Protein AF-A0A426UMK9-F1 (afdb_monomer_lite)

Sequence (142 aa):
GWAASRHRAAGGARVVGAVLARGAVEVRAFLVTGAEPGTPVRVTGWAPRDGVHSELLPAVGLDDDLTGVTGEANTLFVALSRLTADTDTVPLRDTVTVRPTGTGELTVTWNGGPETRVRLESTGVDVTTGDGRVARSPAAGP

Radius of gyration: 15.06 Å; chains: 1; bounding box: 27×36×42 Å

Foldseek 3Di:
DKDWDWDADPQRKIWIWMWDDDPQKIKIKIWIPNHDWFAKDADDWDDADPLKDKDKQWAAQADRRRMHTHHPGTGMTIMMMGIGSDPPDDDSCQQWHWDAPDRQWIWIDGVVAWIWIWHDDSQWIWIATNVRDIDTDTNPDD

pLDDT: mean 92.37, std 8.72, range [45.31, 98.62]

Structure (mmCIF, N/CA/C/O backbone):
data_AF-A0A426UMK9-F1
#
_entry.id   AF-A0A426UMK9-F1
#
loop_
_atom_site.group_PDB
_atom_site.id
_atom_site.type_symbol
_atom_site.label_atom_id
_atom_site.label_alt_id
_atom_site.label_comp_id
_atom_site.label_asym_id
_atom_site.label_entity_id
_atom_site.label_seq_id
_atom_site.pdbx_PDB_ins_code
_atom_site.Cartn_x
_atom_site.Cartn_y
_atom_site.Cartn_z
_atom_site.occupancy
_atom_site.B_iso_or_equiv
_atom_site.auth_seq_id
_atom_site.auth_comp_id
_atom_site.auth_asym_id
_atom_site.auth_atom_id
_atom_site.pdbx_PDB_model_num
ATOM 1 N N . GLY A 1 1 ? 14.621 -7.119 -2.953 1.00 90.50 1 GLY A N 1
ATOM 2 C CA . GLY A 1 1 ? 15.009 -7.044 -1.528 1.00 90.50 1 GLY A CA 1
ATOM 3 C C . GLY A 1 1 ? 13.850 -6.506 -0.720 1.00 90.50 1 GLY A C 1
ATOM 4 O O . GLY A 1 1 ? 12.813 -6.220 -1.309 1.00 90.50 1 GLY A O 1
ATOM 5 N N . TRP A 1 2 ? 13.999 -6.369 0.595 1.00 95.50 2 TRP A N 1
ATOM 6 C CA . TRP A 1 2 ? 12.974 -5.737 1.423 1.00 95.50 2 TRP A CA 1
ATOM 7 C C . TRP A 1 2 ? 13.587 -4.965 2.589 1.00 95.50 2 TRP A C 1
ATOM 9 O O . TRP A 1 2 ? 14.720 -5.237 2.987 1.00 95.50 2 TRP A O 1
ATOM 19 N N . ALA A 1 3 ? 12.830 -4.007 3.113 1.00 95.69 3 ALA A N 1
ATOM 20 C CA . ALA A 1 3 ? 13.162 -3.250 4.310 1.00 95.69 3 ALA A CA 1
ATOM 21 C C . ALA A 1 3 ? 11.909 -3.067 5.168 1.00 95.69 3 ALA A C 1
ATOM 23 O O . ALA A 1 3 ? 10.800 -2.974 4.639 1.00 95.69 3 ALA A O 1
ATOM 24 N N . ALA A 1 4 ? 12.091 -2.989 6.483 1.00 96.00 4 ALA A N 1
ATOM 25 C CA . ALA A 1 4 ? 11.040 -2.614 7.416 1.00 96.00 4 ALA A CA 1
ATOM 26 C C . ALA A 1 4 ? 11.400 -1.323 8.139 1.00 96.00 4 ALA A C 1
ATOM 28 O O . ALA A 1 4 ? 12.568 -1.012 8.374 1.00 96.00 4 ALA A O 1
ATOM 29 N N . SER A 1 5 ? 10.371 -0.574 8.501 1.00 94.19 5 SER A N 1
ATOM 30 C CA . SER A 1 5 ? 10.492 0.647 9.276 1.00 94.19 5 SER A CA 1
ATOM 31 C C . SER A 1 5 ? 9.383 0.714 10.305 1.00 94.19 5 SER A C 1
ATOM 33 O O . SER A 1 5 ? 8.403 -0.032 10.273 1.00 94.19 5 SER A O 1
ATOM 35 N N . ARG A 1 6 ? 9.554 1.618 11.260 1.00 91.62 6 ARG A N 1
ATOM 36 C CA . ARG A 1 6 ? 8.558 1.849 12.291 1.00 91.62 6 ARG A CA 1
ATOM 37 C C . ARG A 1 6 ? 8.781 3.175 12.969 1.00 91.62 6 ARG A C 1
ATOM 39 O O . ARG A 1 6 ? 9.911 3.526 13.296 1.00 91.62 6 ARG A O 1
ATOM 46 N N . HIS A 1 7 ? 7.698 3.886 13.204 1.00 90.38 7 HIS A N 1
ATOM 47 C CA . HIS A 1 7 ? 7.752 5.205 13.808 1.00 90.38 7 HIS A CA 1
ATOM 48 C C . HIS A 1 7 ? 6.412 5.556 14.448 1.00 90.38 7 HIS A C 1
ATOM 50 O O . HIS A 1 7 ? 5.398 4.880 14.251 1.00 90.38 7 HIS A O 1
ATOM 56 N N . ARG A 1 8 ? 6.426 6.617 15.251 1.00 91.50 8 ARG A N 1
ATOM 57 C CA . ARG A 1 8 ? 5.219 7.245 15.781 1.00 91.50 8 ARG A CA 1
ATOM 58 C C . ARG A 1 8 ? 4.903 8.472 14.943 1.00 91.50 8 ARG A C 1
ATOM 60 O O . ARG A 1 8 ? 5.799 9.262 14.658 1.00 91.50 8 ARG A O 1
ATOM 67 N N . ALA A 1 9 ? 3.645 8.610 14.564 1.00 87.25 9 ALA A N 1
ATOM 68 C CA . ALA A 1 9 ? 3.113 9.818 13.964 1.00 87.25 9 ALA A CA 1
ATOM 69 C C . ALA A 1 9 ? 2.443 10.687 15.043 1.00 87.25 9 ALA A C 1
ATOM 71 O O . ALA A 1 9 ? 2.333 10.300 16.214 1.00 87.25 9 ALA A O 1
ATOM 72 N N . ALA A 1 10 ? 2.011 11.884 14.648 1.00 79.56 10 ALA A N 1
ATOM 73 C CA . ALA A 1 10 ? 1.222 12.754 15.511 1.00 79.56 10 ALA A CA 1
ATOM 74 C C . ALA A 1 10 ? -0.051 12.040 16.010 1.00 79.56 10 ALA A C 1
ATOM 76 O O . ALA A 1 10 ? -0.545 11.107 15.378 1.00 79.56 10 ALA A O 1
ATOM 77 N N . GLY A 1 11 ? -0.562 12.453 17.172 1.00 81.69 11 GLY A N 1
ATOM 78 C CA . GLY A 1 11 ? -1.754 11.837 17.770 1.00 81.69 11 GLY A CA 1
ATOM 79 C C . GLY A 1 11 ? -1.526 10.442 18.364 1.00 81.69 11 GLY A C 1
ATOM 80 O O . GLY A 1 11 ? -2.484 9.760 18.692 1.00 81.69 11 GLY A O 1
ATOM 81 N N . GLY A 1 12 ? -0.272 9.996 18.515 1.00 84.44 12 GLY A N 1
ATOM 82 C CA . GLY A 1 12 ? 0.053 8.719 19.166 1.00 84.44 12 GLY A CA 1
ATOM 83 C C . GLY A 1 12 ? -0.033 7.490 18.257 1.00 84.44 12 GLY A C 1
ATOM 84 O O . GLY A 1 12 ? 0.361 6.400 18.689 1.00 84.44 12 GLY A O 1
ATOM 85 N N . ALA A 1 13 ? -0.448 7.675 17.000 1.00 92.50 13 ALA A N 1
ATOM 86 C CA .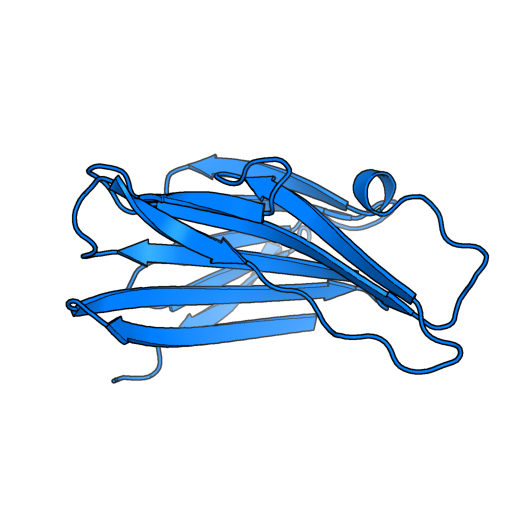 ALA A 1 13 ? -0.492 6.630 15.992 1.00 92.50 13 ALA A CA 1
ATOM 87 C C . ALA A 1 13 ? 0.894 6.002 15.787 1.00 92.50 13 ALA A C 1
ATOM 89 O O . ALA A 1 13 ? 1.920 6.686 15.721 1.00 92.50 13 ALA A O 1
ATOM 90 N N . ARG A 1 14 ? 0.935 4.677 15.676 1.00 94.31 14 ARG A N 1
ATOM 91 C CA . ARG A 1 14 ? 2.142 3.922 15.333 1.00 94.31 14 ARG A CA 1
ATOM 92 C C . ARG A 1 14 ? 1.992 3.381 13.929 1.00 94.31 14 ARG A C 1
ATOM 94 O O . ARG A 1 14 ? 0.966 2.783 13.607 1.00 94.31 14 ARG A O 1
ATOM 101 N N . VAL A 1 15 ? 3.043 3.549 13.141 1.00 95.38 15 VAL A N 1
ATOM 102 C CA . VAL A 1 15 ? 3.114 3.060 11.771 1.00 95.38 15 VAL A CA 1
ATOM 103 C C . VAL A 1 15 ? 4.228 2.031 11.700 1.00 95.38 15 VAL A C 1
ATOM 105 O O . VAL A 1 15 ? 5.379 2.352 12.000 1.00 95.38 15 VAL A O 1
ATOM 108 N N . VAL A 1 16 ? 3.889 0.804 11.313 1.00 96.62 16 VAL A N 1
ATOM 109 C CA . VAL A 1 16 ? 4.858 -0.230 10.927 1.00 96.62 16 VAL A CA 1
ATOM 110 C C . VAL A 1 16 ? 4.831 -0.339 9.412 1.00 96.62 16 VAL A C 1
ATOM 112 O O . VAL A 1 16 ? 3.775 -0.556 8.824 1.00 96.62 16 VAL A O 1
ATOM 115 N N . GLY A 1 17 ? 5.982 -0.134 8.783 1.00 96.88 17 GLY A N 1
ATOM 116 C CA . GLY A 1 17 ? 6.133 -0.118 7.336 1.00 96.88 17 GLY A CA 1
ATOM 117 C C . GLY A 1 17 ? 6.941 -1.306 6.832 1.00 96.88 17 GLY A C 1
ATOM 118 O O . GLY A 1 17 ? 7.915 -1.710 7.467 1.00 96.88 17 GLY A O 1
ATOM 119 N N . ALA A 1 18 ? 6.581 -1.818 5.660 1.00 97.88 18 ALA A N 1
ATOM 120 C CA . ALA A 1 18 ? 7.377 -2.768 4.896 1.00 97.88 18 ALA A CA 1
ATOM 121 C C . ALA A 1 18 ? 7.457 -2.322 3.434 1.00 97.88 18 ALA A C 1
ATOM 123 O O . ALA A 1 18 ? 6.444 -1.973 2.827 1.00 97.88 18 ALA A O 1
ATOM 124 N N . VAL A 1 19 ? 8.659 -2.358 2.862 1.00 97.62 19 VAL A N 1
ATOM 125 C CA . VAL A 1 19 ? 8.892 -2.115 1.437 1.00 97.62 19 VAL A CA 1
ATOM 126 C C . VAL A 1 19 ? 9.486 -3.370 0.827 1.00 97.62 19 VAL A C 1
ATOM 128 O O . VAL A 1 19 ? 10.539 -3.828 1.268 1.00 97.62 19 VAL A O 1
ATOM 131 N N . LEU A 1 20 ? 8.822 -3.924 -0.185 1.00 97.31 20 LEU A N 1
ATOM 132 C CA . LEU A 1 20 ? 9.331 -5.031 -0.990 1.00 97.31 20 LEU A CA 1
ATOM 133 C C . LEU A 1 20 ? 9.675 -4.493 -2.371 1.00 97.31 20 LEU A C 1
ATOM 135 O O . LEU A 1 20 ? 8.814 -3.927 -3.034 1.00 97.31 20 LEU A O 1
ATOM 139 N N . ALA A 1 21 ? 10.911 -4.700 -2.812 1.00 95.69 21 ALA A N 1
ATOM 140 C CA . ALA A 1 21 ? 11.411 -4.164 -4.070 1.00 95.69 21 ALA A CA 1
ATOM 141 C C . ALA A 1 21 ? 11.871 -5.271 -5.024 1.00 95.69 21 ALA A C 1
ATOM 143 O O . ALA A 1 21 ? 12.638 -6.167 -4.632 1.00 95.69 21 ALA A O 1
ATOM 144 N N . ARG A 1 22 ? 11.475 -5.161 -6.296 1.00 93.94 22 ARG A N 1
ATOM 145 C CA . ARG A 1 22 ? 12.003 -5.952 -7.415 1.00 93.94 22 ARG A CA 1
ATOM 146 C C . ARG A 1 22 ? 12.284 -5.025 -8.597 1.00 93.94 22 ARG A C 1
ATOM 148 O O . ARG A 1 22 ? 11.365 -4.501 -9.219 1.00 93.94 22 ARG A O 1
ATOM 155 N N . GLY A 1 23 ? 13.566 -4.839 -8.912 1.00 93.19 23 GLY A N 1
ATOM 156 C CA . GLY A 1 23 ? 13.985 -3.849 -9.906 1.00 93.19 23 GLY A CA 1
ATOM 157 C C . GLY A 1 23 ? 13.569 -2.441 -9.476 1.00 93.19 23 GLY A C 1
ATOM 158 O O . GLY A 1 23 ? 13.811 -2.057 -8.335 1.00 93.19 23 GLY A O 1
ATOM 159 N N . ALA A 1 24 ? 12.916 -1.709 -10.378 1.00 94.62 24 ALA A N 1
ATOM 160 C CA . ALA A 1 24 ? 12.415 -0.355 -10.141 1.00 94.62 24 ALA A CA 1
ATOM 161 C C . ALA A 1 24 ? 11.050 -0.294 -9.425 1.00 94.62 24 ALA A C 1
ATOM 163 O O . ALA A 1 24 ? 10.549 0.802 -9.179 1.00 94.62 24 ALA A O 1
ATOM 164 N N . VAL A 1 25 ? 10.424 -1.444 -9.140 1.00 96.19 25 VAL A N 1
ATOM 165 C CA . VAL A 1 25 ? 9.082 -1.516 -8.550 1.00 96.19 25 VAL A CA 1
ATOM 166 C C . VAL A 1 25 ? 9.153 -1.834 -7.063 1.00 96.19 25 VAL A C 1
ATOM 168 O O . VAL A 1 25 ? 9.844 -2.767 -6.646 1.00 96.19 25 VAL A O 1
ATOM 171 N N . GLU A 1 26 ? 8.372 -1.094 -6.282 1.00 97.75 26 GLU A N 1
ATOM 172 C CA . GLU A 1 26 ? 8.169 -1.282 -4.851 1.00 97.75 26 GLU A CA 1
ATOM 173 C C . GLU A 1 26 ? 6.692 -1.540 -4.521 1.00 97.75 26 GLU A C 1
ATOM 175 O O . GLU A 1 26 ? 5.796 -0.867 -5.032 1.00 97.75 26 GLU A O 1
ATOM 180 N N . VAL A 1 27 ? 6.451 -2.468 -3.595 1.00 98.44 27 VAL A N 1
ATOM 181 C CA . VAL A 1 27 ? 5.207 -2.566 -2.822 1.00 98.44 27 VAL A CA 1
ATOM 182 C C . VAL A 1 27 ? 5.467 -1.950 -1.457 1.00 98.44 27 VAL A C 1
ATOM 184 O O . VAL A 1 27 ? 6.361 -2.406 -0.740 1.00 98.44 27 VAL A O 1
ATOM 187 N N . ARG A 1 28 ? 4.687 -0.932 -1.093 1.00 98.44 28 ARG A N 1
ATOM 188 C CA . ARG A 1 28 ? 4.807 -0.207 0.176 1.00 98.44 28 ARG A CA 1
ATOM 189 C C . ARG A 1 28 ? 3.590 -0.470 1.033 1.00 98.44 28 ARG A C 1
ATOM 191 O O . ARG A 1 28 ? 2.501 -0.019 0.693 1.00 98.44 28 ARG A O 1
ATOM 198 N N . ALA A 1 29 ? 3.783 -1.189 2.128 1.00 98.31 29 ALA A N 1
ATOM 199 C CA . ALA A 1 29 ? 2.735 -1.532 3.072 1.00 98.31 29 ALA A CA 1
ATOM 200 C C . ALA A 1 29 ? 2.930 -0.777 4.386 1.00 98.31 29 ALA A C 1
ATOM 202 O O . ALA A 1 29 ? 4.041 -0.725 4.911 1.00 98.31 29 ALA A O 1
ATOM 203 N N . PHE A 1 30 ? 1.843 -0.232 4.925 1.00 97.31 30 PHE A N 1
ATOM 204 C CA . PHE A 1 30 ? 1.821 0.518 6.174 1.00 97.31 30 PHE A CA 1
ATOM 205 C C . PHE A 1 30 ? 0.683 0.012 7.052 1.00 97.31 30 PHE A C 1
ATOM 207 O O . PHE A 1 30 ? -0.489 0.151 6.705 1.00 97.31 30 PHE A O 1
ATOM 214 N N . LEU A 1 31 ? 1.027 -0.564 8.200 1.00 97.25 31 LEU A N 1
ATOM 215 C CA . LEU A 1 31 ? 0.069 -0.894 9.244 1.00 97.25 31 LEU A CA 1
ATOM 216 C C . LEU A 1 31 ? -0.009 0.270 10.232 1.00 97.25 31 LEU A C 1
ATOM 218 O O . LEU A 1 31 ? 0.970 0.567 10.922 1.00 97.25 31 LEU A O 1
ATOM 222 N N . VAL A 1 32 ? -1.175 0.905 10.308 1.00 96.19 32 VAL A N 1
ATOM 223 C CA . VAL A 1 32 ? -1.457 2.010 11.228 1.00 96.19 32 VAL A CA 1
ATOM 224 C C . VAL A 1 32 ? -2.251 1.488 12.418 1.00 96.19 32 VAL A C 1
ATOM 226 O O . VAL A 1 32 ? -3.266 0.808 12.259 1.00 96.19 32 VAL A O 1
ATOM 229 N N . THR A 1 33 ? -1.774 1.801 13.620 1.00 94.81 33 THR A N 1
ATOM 230 C CA . THR A 1 33 ? -2.372 1.362 14.890 1.00 94.81 33 THR A CA 1
ATOM 231 C C . THR A 1 33 ? -2.438 2.521 15.881 1.00 94.81 33 THR A C 1
ATOM 233 O O . THR A 1 33 ? -1.562 3.388 15.876 1.00 94.81 33 THR A O 1
ATOM 236 N N . GLY A 1 34 ? -3.458 2.539 16.743 1.00 92.62 34 GLY A N 1
ATOM 237 C CA . GLY A 1 34 ? -3.612 3.565 17.784 1.00 92.62 34 GLY A CA 1
ATOM 238 C C . GLY A 1 34 ? -3.932 4.973 17.269 1.00 92.62 34 GLY A C 1
ATOM 239 O O . GLY A 1 34 ? -3.729 5.932 18.003 1.00 92.62 34 GLY A O 1
ATOM 240 N N . ALA A 1 35 ? -4.373 5.098 16.017 1.00 93.81 35 ALA A N 1
ATOM 241 C CA . ALA A 1 35 ? -5.009 6.310 15.515 1.00 93.81 35 ALA A CA 1
ATOM 242 C C . ALA A 1 35 ? -6.506 6.258 15.841 1.00 93.81 35 ALA A C 1
ATOM 244 O O . ALA A 1 35 ? -7.088 5.172 15.814 1.00 93.81 35 ALA A O 1
ATOM 245 N N . GLU A 1 36 ? -7.123 7.411 16.092 1.00 94.56 36 GLU A N 1
ATOM 246 C CA . GLU A 1 36 ? -8.581 7.495 16.207 1.00 94.56 36 GLU A CA 1
ATOM 247 C C . GLU A 1 36 ? -9.242 6.998 14.906 1.00 94.56 36 GLU A C 1
ATOM 249 O O . GLU A 1 36 ? -8.720 7.281 13.815 1.00 94.56 36 GLU A O 1
ATOM 254 N N . PRO A 1 37 ? -10.365 6.264 14.969 1.00 95.56 37 PRO A N 1
ATOM 255 C CA . PRO A 1 37 ? -11.115 5.880 13.778 1.00 95.56 37 PRO A CA 1
ATOM 256 C C . PRO A 1 37 ? -11.487 7.108 12.933 1.00 95.56 37 PRO A C 1
ATOM 258 O O . PRO A 1 37 ? -11.853 8.159 13.456 1.00 95.56 37 PRO A O 1
ATOM 261 N N . GLY A 1 38 ? -11.364 6.993 11.612 1.00 96.06 38 GLY A N 1
ATOM 262 C CA . GLY A 1 38 ? -11.575 8.097 10.674 1.00 96.06 38 GLY A CA 1
ATOM 263 C C . GLY A 1 38 ? -10.364 9.016 10.476 1.00 96.06 38 GLY A C 1
ATOM 264 O O . GLY A 1 38 ? -10.465 9.979 9.717 1.00 96.06 38 GLY A O 1
ATOM 265 N N . THR A 1 39 ? -9.213 8.737 11.102 1.00 95.62 39 THR A N 1
ATOM 266 C CA . THR A 1 39 ? -7.986 9.517 10.872 1.00 95.62 39 THR A CA 1
ATOM 267 C C . THR A 1 39 ? -7.542 9.379 9.410 1.00 95.62 39 THR A C 1
ATOM 269 O O . THR A 1 39 ? -7.334 8.252 8.946 1.00 95.62 39 THR A O 1
ATOM 272 N N . PRO A 1 40 ? -7.358 10.492 8.673 1.00 95.81 40 PRO A N 1
ATOM 273 C CA . PRO A 1 40 ? -6.941 10.442 7.281 1.00 95.81 40 PRO A CA 1
ATOM 274 C C . PRO A 1 40 ? -5.467 10.049 7.148 1.00 95.81 40 PRO A C 1
ATOM 276 O O . PRO A 1 40 ? -4.597 10.512 7.890 1.00 95.81 40 PRO A O 1
ATOM 279 N N . VAL A 1 41 ? -5.182 9.231 6.143 1.00 95.56 41 VAL A N 1
ATOM 280 C CA . VAL A 1 41 ? -3.844 8.808 5.731 1.00 95.56 41 VAL A CA 1
ATOM 281 C C . VAL A 1 41 ? -3.658 9.176 4.267 1.00 95.56 41 VAL A C 1
ATOM 283 O O . VAL A 1 41 ? -4.568 9.015 3.461 1.00 95.56 41 VAL A O 1
ATOM 286 N N . ARG A 1 42 ? -2.462 9.655 3.915 1.00 97.00 42 ARG A N 1
ATOM 287 C CA . ARG A 1 42 ? -2.069 9.921 2.531 1.00 97.00 42 ARG A CA 1
ATOM 288 C C . ARG A 1 42 ? -0.713 9.301 2.250 1.00 97.00 42 ARG A C 1
ATOM 290 O O . ARG A 1 42 ? 0.242 9.552 2.984 1.00 97.00 42 ARG A O 1
ATOM 297 N N . VAL A 1 43 ? -0.622 8.537 1.169 1.00 97.00 43 VAL A N 1
ATOM 298 C CA . VAL A 1 43 ? 0.647 7.993 0.681 1.00 97.00 43 VAL A CA 1
ATOM 299 C C . VAL A 1 43 ? 1.180 8.888 -0.427 1.00 97.00 43 VAL A C 1
ATOM 301 O O . VAL A 1 43 ? 0.459 9.267 -1.345 1.00 97.00 43 VAL A O 1
ATOM 304 N N . THR A 1 44 ? 2.461 9.238 -0.342 1.00 94.94 44 THR A N 1
ATOM 305 C CA . THR A 1 44 ? 3.123 10.099 -1.323 1.00 94.94 44 THR A CA 1
ATOM 306 C C . THR A 1 44 ? 4.219 9.357 -2.078 1.00 94.94 44 THR A C 1
ATOM 308 O O . THR A 1 44 ? 4.831 8.397 -1.597 1.00 94.94 44 THR A O 1
ATOM 311 N N . GLY A 1 45 ? 4.435 9.802 -3.313 1.00 92.31 45 GLY A N 1
ATOM 312 C CA . GLY A 1 45 ? 5.464 9.291 -4.206 1.00 92.31 45 GLY A CA 1
ATOM 313 C C . GLY A 1 45 ? 6.694 10.187 -4.211 1.00 92.31 45 GLY A C 1
ATOM 314 O O . GLY A 1 45 ? 6.840 11.099 -3.395 1.00 92.31 45 GLY A O 1
ATOM 315 N N . TRP A 1 46 ? 7.575 9.939 -5.171 1.00 92.50 46 TRP A N 1
ATOM 316 C CA . TRP A 1 46 ? 8.717 10.808 -5.422 1.00 92.50 46 TRP A CA 1
ATOM 317 C C . TRP A 1 46 ? 8.382 11.856 -6.475 1.00 92.50 46 TRP A C 1
ATOM 319 O O . TRP A 1 46 ? 7.743 11.540 -7.481 1.00 92.50 46 TRP A O 1
ATOM 329 N N . ALA A 1 47 ? 8.899 13.067 -6.276 1.00 91.94 47 ALA A N 1
ATOM 330 C CA . ALA A 1 47 ? 9.031 14.040 -7.350 1.00 91.94 47 ALA A CA 1
ATOM 331 C C . ALA A 1 47 ? 10.152 13.563 -8.295 1.00 91.94 47 ALA A C 1
ATOM 333 O O . ALA A 1 47 ? 11.308 13.484 -7.855 1.00 91.94 47 ALA A O 1
ATOM 334 N N . PRO A 1 48 ? 9.840 13.178 -9.545 1.00 89.56 48 PRO A N 1
ATOM 335 C CA . PRO A 1 48 ? 10.856 12.708 -10.469 1.00 89.56 48 PRO A CA 1
ATOM 336 C C . PRO A 1 48 ? 11.749 13.870 -10.919 1.00 89.56 48 PRO A C 1
ATOM 338 O O . PRO A 1 48 ? 11.329 15.026 -10.947 1.00 89.56 48 PRO A O 1
ATOM 341 N N . ARG A 1 49 ? 12.997 13.548 -11.263 1.00 89.50 49 ARG A N 1
ATOM 342 C CA . ARG A 1 49 ? 13.909 14.463 -11.966 1.00 89.50 49 ARG A CA 1
ATOM 343 C C . ARG A 1 49 ? 13.826 14.193 -13.469 1.00 89.50 49 ARG A C 1
ATOM 345 O O . ARG A 1 49 ? 13.310 13.150 -13.867 1.00 89.50 49 ARG A O 1
ATOM 352 N N . ASP A 1 50 ? 14.375 15.094 -14.279 1.00 90.88 50 ASP A N 1
ATOM 353 C CA . ASP A 1 50 ? 14.425 14.933 -15.735 1.00 90.88 50 ASP A CA 1
ATOM 354 C C . ASP A 1 50 ? 14.989 13.563 -16.144 1.00 90.88 50 ASP A C 1
ATOM 356 O O . ASP A 1 50 ? 15.986 13.091 -15.594 1.00 90.88 50 ASP A O 1
ATOM 360 N N . GLY A 1 51 ? 14.330 12.923 -17.114 1.00 89.75 51 GLY A N 1
ATOM 361 C CA . GLY A 1 51 ? 14.709 11.601 -17.622 1.00 89.75 51 GLY A CA 1
ATOM 362 C C . GLY A 1 51 ? 14.315 10.421 -16.727 1.00 89.75 51 GLY A C 1
ATOM 363 O O . GLY A 1 51 ? 14.706 9.294 -17.017 1.00 89.75 51 GLY A O 1
ATOM 364 N N . VAL A 1 52 ? 13.554 10.650 -15.652 1.00 93.19 52 VAL A N 1
ATOM 365 C CA . VAL A 1 52 ? 13.017 9.596 -14.782 1.00 93.19 52 VAL A CA 1
ATOM 366 C C . VAL A 1 52 ? 11.507 9.779 -14.647 1.00 93.19 52 VAL A C 1
ATOM 368 O O . VAL A 1 52 ? 11.015 10.893 -14.504 1.00 93.19 52 VAL A O 1
ATOM 371 N N . HIS A 1 53 ? 10.763 8.682 -14.653 1.00 90.75 53 HIS A N 1
ATOM 372 C CA . HIS A 1 53 ? 9.322 8.653 -14.443 1.00 90.75 53 HIS A CA 1
ATOM 373 C C . HIS A 1 53 ? 9.004 8.031 -13.087 1.00 90.75 53 HIS A C 1
ATOM 375 O O . HIS A 1 53 ? 9.618 7.034 -12.695 1.00 90.75 53 HIS A O 1
ATOM 381 N N . SER A 1 54 ? 8.048 8.628 -12.372 1.00 94.94 54 SER A N 1
ATOM 382 C CA . SER A 1 54 ? 7.487 8.062 -11.150 1.00 94.94 54 SER A CA 1
ATOM 383 C C . SER A 1 54 ? 6.021 7.691 -11.346 1.00 94.94 54 SER A C 1
ATOM 385 O O . SER A 1 54 ? 5.246 8.435 -11.941 1.00 94.94 54 SER A O 1
ATOM 387 N N . GLU A 1 55 ? 5.645 6.533 -10.817 1.00 96.44 55 GLU A N 1
ATOM 388 C CA . GLU A 1 55 ? 4.260 6.082 -10.727 1.00 96.44 55 GLU A CA 1
ATOM 389 C C . GLU A 1 55 ? 3.939 5.715 -9.288 1.00 96.44 55 GLU A C 1
ATOM 391 O O . GLU A 1 55 ? 4.788 5.190 -8.558 1.00 96.44 55 GLU A O 1
ATOM 396 N N . LEU A 1 56 ? 2.696 5.978 -8.897 1.00 97.81 56 LEU A N 1
ATOM 397 C CA . LEU A 1 56 ? 2.142 5.606 -7.608 1.00 97.81 56 LEU A CA 1
ATOM 398 C C . LEU A 1 56 ? 0.684 5.198 -7.818 1.00 97.81 56 LEU A C 1
ATOM 400 O O . LEU A 1 56 ? -0.094 5.985 -8.346 1.00 97.81 56 LEU A O 1
ATOM 404 N N . LEU A 1 57 ? 0.334 3.975 -7.426 1.00 98.25 57 LEU A N 1
ATOM 405 C CA . LEU A 1 57 ? -1.016 3.430 -7.564 1.00 98.25 57 LEU A CA 1
ATOM 406 C C . LEU A 1 57 ? -1.533 2.923 -6.213 1.00 98.25 57 LEU A C 1
ATOM 408 O O . LEU A 1 57 ? -0.758 2.314 -5.462 1.00 98.25 57 LEU A O 1
ATOM 412 N N . PRO A 1 58 ? -2.824 3.130 -5.901 1.00 98.19 58 PRO A N 1
ATOM 413 C CA . PRO A 1 58 ? -3.437 2.527 -4.728 1.00 98.19 58 PRO A CA 1
ATOM 414 C C . PRO A 1 58 ? -3.567 1.011 -4.921 1.00 98.19 58 PRO A C 1
ATOM 416 O O . PRO A 1 58 ? -3.698 0.520 -6.043 1.00 98.19 58 PRO A O 1
ATOM 419 N N . ALA A 1 59 ? -3.521 0.256 -3.823 1.00 97.50 59 ALA A N 1
ATOM 420 C CA . ALA A 1 59 ? -3.760 -1.188 -3.852 1.00 97.50 59 ALA A CA 1
ATOM 421 C C . ALA A 1 59 ? -4.700 -1.653 -2.735 1.00 97.50 59 ALA A C 1
ATOM 423 O O . ALA A 1 59 ? -5.695 -2.318 -3.007 1.00 97.50 59 ALA A O 1
ATOM 424 N N . VAL A 1 60 ? -4.399 -1.324 -1.476 1.00 97.88 60 VAL A N 1
ATOM 425 C CA . VAL A 1 60 ? -5.207 -1.750 -0.319 1.00 97.88 60 VAL A CA 1
ATOM 426 C C . VAL A 1 60 ? -5.467 -0.558 0.582 1.00 97.88 60 VAL A C 1
ATOM 428 O O . VAL A 1 60 ? -4.531 0.164 0.918 1.00 97.88 60 VAL A O 1
ATOM 431 N N . GLY A 1 61 ? -6.726 -0.369 0.981 1.00 97.00 61 GLY A N 1
ATOM 432 C CA . GLY A 1 61 ? -7.134 0.672 1.931 1.00 97.00 61 GLY A CA 1
ATOM 433 C C . GLY A 1 61 ? -6.991 2.107 1.416 1.00 97.00 61 GLY A C 1
ATOM 434 O O . GLY A 1 61 ? -7.200 3.034 2.189 1.00 97.00 61 GLY A O 1
ATOM 435 N N . LEU A 1 62 ? -6.625 2.286 0.144 1.00 98.38 62 LEU A N 1
ATOM 436 C CA . LEU A 1 62 ? -6.434 3.583 -0.493 1.00 98.38 62 LEU A CA 1
ATOM 437 C C . LEU A 1 62 ? -7.418 3.761 -1.650 1.00 98.38 62 LEU A C 1
ATOM 439 O O . LEU A 1 62 ? -7.730 2.793 -2.345 1.00 98.38 62 LEU A O 1
ATOM 443 N N . ASP A 1 63 ? -7.857 4.994 -1.853 1.00 98.00 63 ASP A N 1
ATOM 444 C CA . ASP A 1 63 ? -8.588 5.454 -3.029 1.00 98.00 63 ASP A CA 1
ATOM 445 C C . ASP A 1 63 ? -7.650 5.974 -4.133 1.00 98.00 63 ASP A C 1
ATOM 447 O O . ASP A 1 63 ? -6.420 5.944 -4.008 1.00 98.00 63 ASP A O 1
ATOM 451 N N . ASP A 1 64 ? -8.241 6.444 -5.234 1.00 96.19 64 ASP A N 1
ATOM 452 C CA . ASP A 1 64 ? -7.525 6.933 -6.419 1.00 96.19 64 ASP A CA 1
ATOM 453 C C . ASP A 1 64 ? -6.668 8.182 -6.144 1.00 96.19 64 ASP A C 1
ATOM 455 O O . ASP A 1 64 ? -5.696 8.424 -6.861 1.00 96.19 64 ASP A O 1
ATOM 459 N N . ASP A 1 65 ? -6.956 8.925 -5.070 1.00 96.75 65 ASP A N 1
ATOM 460 C CA . ASP A 1 65 ? -6.168 10.080 -4.621 1.00 96.75 65 ASP A CA 1
ATOM 461 C C . ASP A 1 65 ? -5.001 9.680 -3.697 1.00 96.75 65 ASP A C 1
ATOM 463 O O . ASP A 1 65 ? -4.276 10.536 -3.167 1.00 96.75 65 ASP A O 1
ATOM 467 N N . LEU A 1 66 ? -4.780 8.369 -3.528 1.00 98.12 66 LEU A N 1
ATOM 468 C CA . LEU A 1 66 ? -3.787 7.768 -2.637 1.00 98.12 66 LEU A CA 1
ATOM 469 C C . LEU A 1 66 ? -4.041 8.158 -1.176 1.00 98.12 66 LEU A C 1
ATOM 471 O O . LEU A 1 66 ? -3.104 8.311 -0.376 1.00 98.12 66 LEU A O 1
ATOM 475 N N . THR A 1 67 ? -5.320 8.302 -0.830 1.00 98.31 67 THR A N 1
ATOM 476 C CA . THR A 1 67 ? -5.788 8.581 0.522 1.00 98.31 67 THR A CA 1
ATOM 477 C C . THR A 1 67 ? -6.631 7.445 1.078 1.00 98.31 67 THR A C 1
ATOM 479 O O . THR A 1 67 ? -7.125 6.590 0.355 1.00 98.31 67 THR A O 1
ATOM 482 N N . GLY A 1 68 ? -6.739 7.380 2.398 1.00 97.88 68 GLY A N 1
ATOM 483 C CA . GLY A 1 68 ? -7.549 6.392 3.095 1.00 97.88 68 GLY A CA 1
ATOM 484 C C . GLY A 1 68 ? -7.852 6.851 4.512 1.00 97.88 68 GLY A C 1
ATOM 485 O O . GLY A 1 68 ? -7.326 7.865 4.972 1.00 97.88 68 GLY A O 1
ATOM 486 N N . VAL A 1 69 ? -8.697 6.106 5.217 1.00 97.44 69 VAL A N 1
ATOM 487 C CA . VAL A 1 69 ? -9.072 6.409 6.603 1.00 97.44 69 VAL A CA 1
ATOM 488 C C . VAL A 1 69 ? -8.841 5.199 7.492 1.00 97.44 69 VAL A C 1
ATOM 490 O O . VAL A 1 69 ? -9.054 4.060 7.076 1.00 97.44 69 VAL A O 1
ATOM 493 N N . THR A 1 70 ? -8.374 5.432 8.715 1.00 96.25 70 THR A N 1
ATOM 494 C CA . THR A 1 70 ? -8.238 4.366 9.713 1.00 96.25 70 THR A CA 1
ATOM 495 C C . THR A 1 70 ? -9.610 3.885 10.177 1.00 96.25 70 THR A C 1
ATOM 497 O O . THR A 1 70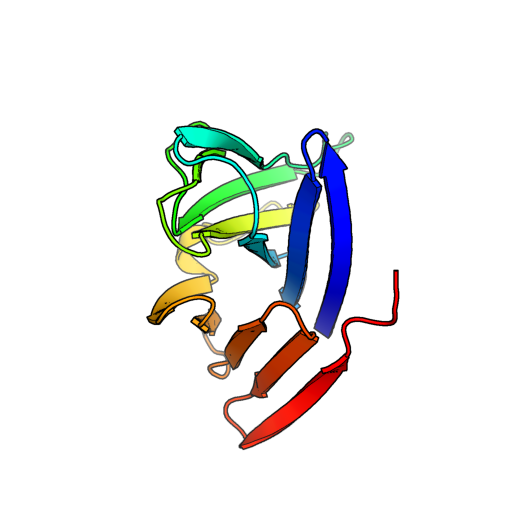 ? -10.554 4.665 10.284 1.00 96.25 70 THR A O 1
ATOM 500 N N . GLY A 1 71 ? -9.732 2.590 10.451 1.00 93.00 71 GLY A N 1
ATOM 501 C CA . GLY A 1 71 ? -10.918 1.992 11.059 1.00 93.00 71 GLY A CA 1
ATOM 502 C C . GLY A 1 71 ? -10.779 1.799 12.570 1.00 93.00 71 GLY A C 1
ATOM 503 O O . GLY A 1 71 ? -9.782 2.182 13.176 1.00 93.00 71 GLY A O 1
ATOM 504 N N . GLU A 1 72 ? -11.772 1.130 13.157 1.00 91.56 72 GLU A N 1
ATOM 505 C CA . GLU A 1 72 ? -11.806 0.729 14.577 1.00 91.56 72 GLU A CA 1
ATOM 506 C C . GLU A 1 72 ? -10.665 -0.226 14.970 1.00 91.56 72 GLU A C 1
ATOM 508 O O . GLU A 1 72 ? -10.269 -0.324 16.129 1.00 91.56 72 GLU A O 1
ATOM 513 N N . ALA A 1 73 ? -10.135 -0.960 13.991 1.00 91.06 73 ALA A N 1
ATOM 514 C CA . ALA A 1 73 ? -9.022 -1.882 14.155 1.00 91.06 73 ALA A CA 1
ATOM 515 C C . ALA A 1 73 ? -7.767 -1.374 13.431 1.00 91.06 73 ALA A C 1
ATOM 517 O O . ALA A 1 73 ? -7.796 -0.416 12.654 1.00 91.06 73 ALA A O 1
ATOM 518 N N . ASN A 1 74 ? -6.651 -2.075 13.643 1.00 93.50 74 ASN A N 1
ATOM 519 C CA . ASN A 1 74 ? -5.418 -1.843 12.894 1.00 93.50 74 ASN A CA 1
ATOM 520 C C . ASN A 1 74 ? -5.711 -1.817 11.389 1.00 93.50 74 ASN A C 1
ATOM 522 O O . ASN A 1 74 ? -6.290 -2.761 10.849 1.00 93.50 74 ASN A O 1
ATOM 526 N N . THR A 1 75 ? -5.300 -0.745 10.718 1.00 96.25 75 THR A N 1
ATOM 527 C CA . THR A 1 75 ? -5.646 -0.515 9.313 1.00 96.25 75 THR A CA 1
ATOM 528 C C . THR A 1 75 ? -4.407 -0.652 8.441 1.00 96.25 75 THR A C 1
ATOM 530 O O . THR A 1 75 ? -3.366 -0.063 8.734 1.00 96.25 75 THR A O 1
ATOM 533 N N . LEU A 1 76 ? -4.512 -1.461 7.387 1.00 97.75 76 LEU A N 1
ATOM 534 C CA . LEU A 1 76 ? -3.440 -1.701 6.427 1.00 97.75 76 LEU A CA 1
ATOM 535 C C . LEU A 1 76 ? -3.663 -0.848 5.176 1.00 97.75 76 LEU A C 1
ATOM 537 O O . LEU A 1 76 ? -4.693 -0.977 4.517 1.00 97.75 76 LEU A O 1
ATOM 541 N N . PHE A 1 77 ? -2.658 -0.054 4.824 1.00 98.19 77 PHE A N 1
ATOM 542 C CA . PHE A 1 77 ? -2.603 0.706 3.580 1.00 98.19 77 PHE A CA 1
ATOM 543 C C . PHE A 1 77 ? -1.475 0.180 2.705 1.00 98.19 77 PHE A C 1
ATOM 545 O O . PHE A 1 77 ? -0.365 -0.045 3.195 1.00 98.19 77 PHE A O 1
ATOM 552 N N . VAL A 1 78 ? -1.737 -0.012 1.414 1.00 98.62 78 VAL A N 1
ATOM 553 C CA . VAL A 1 78 ? -0.727 -0.470 0.458 1.00 98.62 78 VAL A CA 1
ATOM 554 C C . VAL A 1 78 ? -0.784 0.353 -0.814 1.00 98.62 78 VAL A C 1
ATOM 556 O O . VAL A 1 78 ? -1.852 0.498 -1.409 1.00 98.62 78 VAL A O 1
ATOM 559 N N . ALA A 1 79 ? 0.384 0.816 -1.252 1.00 98.62 79 ALA A N 1
ATOM 560 C CA . ALA A 1 79 ? 0.582 1.447 -2.548 1.00 98.62 79 ALA A CA 1
ATOM 561 C C . ALA A 1 79 ? 1.663 0.716 -3.352 1.00 98.62 79 ALA A C 1
ATOM 563 O O . ALA A 1 79 ? 2.630 0.182 -2.796 1.00 98.62 79 ALA A O 1
ATOM 564 N N . LEU A 1 80 ? 1.503 0.722 -4.671 1.00 98.38 80 LEU A N 1
ATOM 565 C CA . LEU A 1 80 ? 2.523 0.298 -5.624 1.00 98.38 80 LEU A CA 1
ATOM 566 C C . LEU A 1 80 ? 3.261 1.535 -6.104 1.00 98.38 80 LEU A C 1
ATOM 568 O O . LEU A 1 80 ? 2.618 2.524 -6.445 1.00 98.38 80 LEU A O 1
ATOM 572 N N . SER A 1 81 ? 4.584 1.482 -6.186 1.00 97.75 81 SER A N 1
ATOM 573 C CA . SER A 1 81 ? 5.351 2.584 -6.760 1.00 97.75 81 SER A CA 1
ATOM 574 C C . SER A 1 81 ? 6.434 2.106 -7.704 1.00 97.75 81 SER A C 1
ATOM 576 O O . SER A 1 81 ? 7.026 1.048 -7.497 1.00 97.75 81 SER A O 1
ATOM 578 N N . ARG A 1 82 ? 6.730 2.924 -8.710 1.00 97.12 82 ARG A N 1
ATOM 579 C CA . ARG A 1 82 ? 7.858 2.730 -9.619 1.00 97.12 82 ARG A CA 1
ATOM 580 C C . ARG A 1 82 ? 8.617 4.035 -9.782 1.00 97.12 82 ARG A C 1
ATOM 582 O O . ARG A 1 82 ? 8.000 5.094 -9.845 1.00 97.12 82 ARG A O 1
ATOM 589 N N . LEU A 1 83 ? 9.942 3.950 -9.854 1.00 95.56 83 LEU A N 1
ATOM 590 C CA . LEU A 1 83 ? 10.808 5.061 -10.241 1.00 95.56 83 LEU A CA 1
ATOM 591 C C . LEU A 1 83 ? 11.851 4.544 -11.232 1.00 95.56 83 LEU A C 1
ATOM 593 O O . LEU A 1 83 ? 12.707 3.745 -10.858 1.00 95.56 83 LEU A O 1
ATOM 597 N N . THR A 1 84 ? 11.763 4.955 -12.495 1.00 95.00 84 THR A N 1
ATOM 598 C CA . THR A 1 84 ? 12.588 4.379 -13.568 1.00 95.00 84 THR A CA 1
ATOM 599 C C . THR A 1 84 ? 12.886 5.378 -14.680 1.00 95.00 84 THR A C 1
ATOM 601 O O . THR A 1 84 ? 12.072 6.249 -14.961 1.00 95.00 84 THR A O 1
ATOM 604 N N . ALA A 1 85 ? 14.050 5.245 -15.317 1.00 94.44 85 ALA A N 1
ATOM 605 C CA . ALA A 1 85 ? 14.371 5.931 -16.574 1.00 94.44 85 ALA A CA 1
ATOM 606 C C . ALA A 1 85 ? 13.971 5.105 -17.812 1.00 94.44 85 ALA A C 1
ATOM 608 O O . ALA A 1 85 ? 14.057 5.587 -18.936 1.00 94.44 85 ALA A O 1
ATOM 609 N N . ASP A 1 86 ? 13.566 3.850 -17.605 1.00 93.25 86 ASP A N 1
ATOM 610 C CA . ASP A 1 86 ? 13.102 2.962 -18.666 1.00 93.25 86 ASP A CA 1
ATOM 611 C C . ASP A 1 86 ? 11.727 3.411 -19.174 1.00 93.25 86 ASP A C 1
ATOM 613 O O . ASP A 1 86 ? 10.781 3.552 -18.393 1.00 93.25 86 ASP A O 1
ATOM 617 N N . THR A 1 87 ? 11.630 3.649 -20.478 1.00 87.06 87 THR A N 1
ATOM 618 C CA . THR A 1 87 ? 10.409 4.102 -21.144 1.00 87.06 87 THR A CA 1
ATOM 619 C C . THR A 1 87 ? 9.570 2.949 -21.693 1.00 87.06 87 THR A C 1
ATOM 621 O O . THR A 1 87 ? 8.385 3.155 -21.946 1.00 87.06 87 THR A O 1
ATOM 624 N N . ASP A 1 88 ? 10.133 1.744 -21.837 1.00 89.44 88 ASP A N 1
ATOM 625 C CA . ASP A 1 88 ? 9.441 0.564 -22.368 1.00 89.44 88 ASP A CA 1
ATOM 626 C C . ASP A 1 88 ? 9.052 -0.387 -21.235 1.00 89.44 88 ASP A C 1
ATOM 628 O O . ASP A 1 88 ? 9.533 -1.512 -21.093 1.00 89.44 88 ASP A O 1
ATOM 632 N N . THR A 1 89 ? 8.184 0.111 -20.358 1.00 90.00 89 THR A N 1
ATOM 633 C CA . THR A 1 89 ? 7.756 -0.647 -19.189 1.00 90.00 89 THR A CA 1
ATOM 634 C C . THR A 1 89 ? 6.309 -1.087 -19.313 1.00 90.00 89 THR A C 1
ATOM 636 O O . THR A 1 89 ? 5.417 -0.311 -19.657 1.00 90.00 89 THR A O 1
ATOM 639 N N . VAL A 1 90 ? 6.049 -2.346 -18.959 1.00 91.88 90 VAL A N 1
ATOM 640 C CA . VAL A 1 90 ? 4.676 -2.830 -18.777 1.00 91.88 90 VAL A CA 1
ATOM 641 C C . VAL A 1 90 ? 3.959 -1.987 -17.710 1.00 91.88 90 VAL A C 1
ATOM 643 O O . VAL A 1 90 ? 4.623 -1.483 -16.796 1.00 91.88 90 VAL A O 1
ATOM 646 N N . PRO A 1 91 ? 2.626 -1.822 -17.768 1.00 94.06 91 PRO A N 1
ATOM 647 C CA . PRO A 1 91 ? 1.904 -1.045 -16.765 1.00 94.06 91 PRO A CA 1
ATOM 648 C C . PRO A 1 91 ? 2.175 -1.548 -15.339 1.00 94.06 91 PRO A C 1
ATOM 650 O O . PRO A 1 91 ? 2.246 -2.754 -15.088 1.00 94.06 91 PRO A O 1
ATOM 653 N N . LEU A 1 92 ? 2.310 -0.630 -14.377 1.00 95.06 92 LEU A N 1
ATOM 654 C CA . LEU A 1 92 ? 2.686 -0.978 -13.000 1.00 95.06 92 LEU A CA 1
ATOM 655 C C . LEU A 1 92 ? 1.729 -2.001 -12.356 1.00 95.06 92 LEU A C 1
ATOM 657 O O . LEU A 1 92 ? 2.180 -2.965 -11.736 1.00 95.06 92 LEU A O 1
ATOM 661 N N . ARG A 1 93 ? 0.419 -1.851 -12.579 1.00 94.31 93 ARG A N 1
ATOM 662 C CA . ARG A 1 93 ? -0.617 -2.788 -12.099 1.00 94.31 93 ARG A CA 1
ATOM 663 C C . ARG A 1 93 ? -0.478 -4.216 -12.649 1.00 94.31 93 ARG A C 1
ATOM 665 O O . ARG A 1 93 ? -0.925 -5.158 -12.005 1.00 94.31 93 ARG A O 1
ATOM 672 N N . ASP A 1 94 ? 0.172 -4.373 -13.802 1.00 94.31 94 ASP A N 1
ATOM 673 C CA . ASP A 1 94 ? 0.392 -5.667 -14.459 1.00 94.31 94 ASP A CA 1
ATOM 674 C C . ASP A 1 94 ? 1.743 -6.289 -14.047 1.00 94.31 94 ASP A C 1
ATOM 676 O O . ASP A 1 94 ? 2.041 -7.444 -14.355 1.00 94.31 94 ASP A O 1
ATOM 680 N N . THR A 1 95 ? 2.581 -5.531 -13.330 1.00 95.25 95 THR A N 1
ATOM 681 C CA . THR A 1 95 ? 3.902 -5.987 -12.866 1.00 95.25 95 THR A CA 1
ATOM 682 C C . THR A 1 95 ? 3.821 -6.729 -11.536 1.00 95.25 95 THR A C 1
ATOM 684 O O . THR A 1 95 ? 4.610 -7.641 -11.270 1.00 95.25 95 THR A O 1
ATOM 687 N N . VAL A 1 96 ? 2.888 -6.326 -10.674 1.00 96.69 96 VAL A N 1
ATOM 688 C CA . VAL A 1 96 ? 2.737 -6.878 -9.331 1.00 96.69 96 VAL A CA 1
ATOM 689 C C . VAL A 1 96 ? 1.280 -6.845 -8.897 1.00 96.69 96 VAL A C 1
ATOM 691 O O . VAL A 1 96 ? 0.590 -5.843 -9.040 1.00 96.69 96 VAL A O 1
ATOM 694 N N . THR A 1 97 ? 0.819 -7.953 -8.331 1.00 96.31 97 THR A N 1
ATOM 695 C CA . THR A 1 97 ? -0.497 -8.059 -7.704 1.00 96.31 97 THR A CA 1
ATOM 696 C C . THR A 1 97 ? -0.328 -8.147 -6.195 1.00 96.31 97 THR A C 1
ATOM 698 O O . THR A 1 97 ? 0.463 -8.953 -5.701 1.00 96.31 97 THR A O 1
ATOM 701 N N . VAL A 1 98 ? -1.098 -7.346 -5.462 1.00 97.81 98 VAL 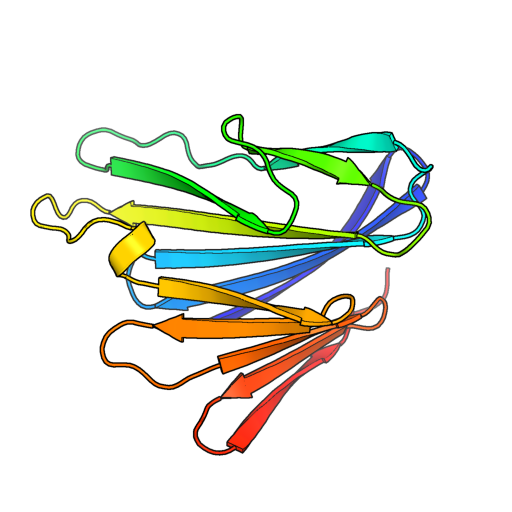A N 1
ATOM 702 C CA . VAL A 1 98 ? -1.185 -7.410 -4.000 1.00 97.81 98 VAL A CA 1
ATOM 703 C C . VAL A 1 98 ? -2.575 -7.886 -3.612 1.00 97.81 98 VAL A C 1
ATOM 705 O O . VAL A 1 98 ? -3.573 -7.380 -4.119 1.00 97.81 98 VAL A O 1
ATOM 708 N N . ARG A 1 99 ? -2.642 -8.859 -2.705 1.00 97.06 99 ARG A N 1
ATOM 709 C CA . ARG A 1 99 ? -3.896 -9.372 -2.151 1.00 97.06 99 ARG A CA 1
ATOM 710 C C . ARG A 1 99 ? -3.831 -9.338 -0.627 1.00 97.06 99 ARG A C 1
ATOM 712 O O . ARG A 1 99 ? -2.970 -10.022 -0.075 1.00 97.06 99 ARG A O 1
ATOM 719 N N . PRO A 1 100 ? -4.695 -8.579 0.064 1.00 96.69 100 PRO A N 1
ATOM 720 C CA . PRO A 1 100 ? -4.808 -8.693 1.511 1.00 96.69 100 PRO A CA 1
ATOM 721 C C . PRO A 1 100 ? -5.380 -10.072 1.862 1.00 96.69 100 PRO A C 1
ATOM 723 O O . PRO A 1 100 ? -6.326 -10.537 1.227 1.00 96.69 100 PRO A O 1
ATOM 726 N N . THR A 1 101 ? -4.794 -10.735 2.854 1.00 95.69 101 THR A N 1
ATOM 727 C CA . THR A 1 101 ? -5.217 -12.071 3.316 1.00 95.69 101 THR A CA 1
ATOM 728 C C . THR A 1 101 ? -5.718 -12.067 4.757 1.00 95.69 101 THR A C 1
ATOM 730 O O . THR A 1 101 ? -6.281 -13.057 5.211 1.00 95.69 101 THR A O 1
ATOM 733 N N . GLY A 1 102 ? -5.551 -10.949 5.463 1.00 91.31 102 GLY A N 1
ATOM 734 C CA . GLY A 1 102 ? -5.997 -10.753 6.835 1.00 91.31 102 GLY A CA 1
ATOM 735 C C . GLY A 1 102 ? -5.571 -9.385 7.359 1.00 91.31 102 GLY A C 1
ATOM 736 O O . GLY A 1 102 ? -5.013 -8.561 6.630 1.00 91.31 102 GLY A O 1
ATOM 737 N N . THR A 1 103 ? -5.815 -9.133 8.642 1.00 90.00 103 THR A N 1
ATOM 738 C CA . THR A 1 103 ? -5.392 -7.887 9.292 1.00 90.00 103 THR A CA 1
ATOM 739 C C . THR A 1 103 ? -3.869 -7.802 9.327 1.00 90.00 103 THR A C 1
ATOM 741 O O . THR A 1 103 ? -3.220 -8.583 10.014 1.00 90.00 103 THR A O 1
ATOM 744 N N . GLY A 1 104 ? -3.297 -6.845 8.592 1.00 94.81 104 GLY A N 1
ATOM 745 C CA . GLY A 1 104 ? -1.842 -6.691 8.484 1.00 94.81 104 GLY A CA 1
ATOM 746 C C . GLY A 1 104 ? -1.153 -7.786 7.664 1.00 94.81 104 GLY A C 1
ATOM 747 O O . GLY A 1 104 ? 0.072 -7.814 7.612 1.00 94.81 104 GLY A O 1
ATOM 748 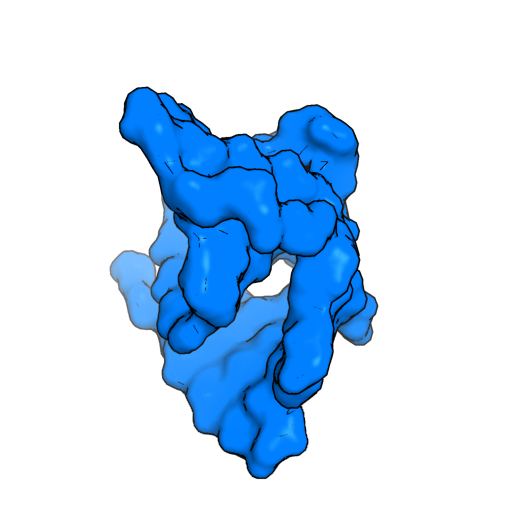N N . GLU A 1 105 ? -1.906 -8.663 7.001 1.00 96.88 105 GLU A N 1
ATOM 749 C CA . GLU A 1 105 ? -1.358 -9.747 6.188 1.00 96.88 105 GLU A CA 1
ATOM 750 C C . GLU A 1 105 ? -1.681 -9.531 4.713 1.00 96.88 105 GLU A C 1
ATOM 752 O O . GLU A 1 105 ? -2.816 -9.220 4.336 1.00 96.88 105 GLU A O 1
ATOM 757 N N . LEU A 1 106 ? -0.674 -9.709 3.864 1.00 97.69 106 LEU A N 1
ATOM 758 C CA . LEU A 1 106 ? -0.813 -9.574 2.423 1.00 97.69 106 LEU A CA 1
ATOM 759 C C . LEU A 1 106 ? 0.064 -10.576 1.679 1.00 97.69 106 LEU A C 1
ATOM 761 O O . LEU A 1 106 ? 1.127 -10.995 2.138 1.00 97.69 106 LEU A O 1
ATOM 765 N N . THR A 1 107 ? -0.380 -10.912 0.477 1.00 97.56 107 THR A N 1
ATOM 766 C CA . THR A 1 107 ? 0.359 -11.698 -0.502 1.00 97.56 107 THR A CA 1
ATOM 767 C C . THR A 1 107 ? 0.729 -10.808 -1.681 1.00 97.56 107 THR A C 1
ATOM 769 O O . THR A 1 107 ? -0.131 -10.152 -2.268 1.00 97.56 107 THR A O 1
ATOM 772 N N . VAL A 1 108 ? 2.011 -10.795 -2.033 1.00 97.75 108 VAL A N 1
ATOM 773 C CA . VAL A 1 108 ? 2.577 -10.108 -3.194 1.00 97.75 108 VAL A CA 1
ATOM 774 C C . VAL A 1 108 ? 2.956 -11.148 -4.235 1.00 97.75 108 VAL A C 1
ATOM 776 O O . VAL A 1 108 ? 3.750 -12.045 -3.963 1.00 97.75 108 VAL A O 1
ATOM 779 N N . THR A 1 109 ? 2.415 -11.020 -5.440 1.00 96.25 109 THR A N 1
ATOM 780 C CA . THR A 1 109 ? 2.791 -11.852 -6.586 1.00 96.25 109 THR A CA 1
ATOM 781 C C . THR A 1 109 ? 3.395 -10.968 -7.659 1.00 96.25 109 THR A C 1
ATOM 783 O O . THR A 1 109 ? 2.715 -10.120 -8.233 1.00 96.25 109 THR A O 1
ATOM 786 N N . TRP A 1 110 ? 4.684 -11.155 -7.920 1.00 94.19 110 TRP A N 1
ATOM 787 C CA . TRP A 1 110 ? 5.377 -10.481 -9.011 1.00 94.19 110 TRP A CA 1
ATOM 788 C C . TRP A 1 110 ? 5.128 -11.227 -10.316 1.00 94.19 110 TRP A C 1
ATOM 790 O O . TRP A 1 110 ? 5.175 -12.458 -10.331 1.00 94.19 110 TRP A O 1
ATOM 800 N N . ASN A 1 111 ? 4.958 -10.507 -11.422 1.00 91.88 111 ASN A N 1
ATOM 801 C CA . ASN A 1 111 ? 4.870 -11.143 -12.731 1.00 91.88 111 ASN A CA 1
ATOM 802 C C . ASN A 1 111 ? 6.128 -12.004 -12.994 1.00 91.88 111 ASN A C 1
ATOM 804 O O . ASN A 1 111 ? 7.262 -11.580 -12.733 1.00 91.88 111 ASN A O 1
ATOM 808 N N . GLY A 1 112 ? 5.916 -13.258 -13.408 1.00 84.69 112 GLY A N 1
ATOM 809 C CA . GLY A 1 112 ? 6.972 -14.252 -13.628 1.00 84.69 112 GLY A CA 1
ATOM 810 C C . GLY A 1 112 ? 7.877 -14.512 -12.414 1.00 84.69 112 GLY A C 1
ATOM 811 O O . GLY A 1 112 ? 9.039 -14.876 -12.586 1.00 84.69 112 GLY A O 1
ATOM 812 N N . GLY A 1 113 ? 7.416 -14.234 -11.190 1.00 84.94 113 GLY A N 1
ATOM 813 C CA . GLY A 1 113 ? 8.200 -14.377 -9.963 1.00 84.94 113 GLY A CA 1
ATOM 814 C C . GLY A 1 113 ? 7.532 -15.227 -8.890 1.00 84.94 113 GLY A C 1
ATOM 815 O O . GLY A 1 113 ? 6.370 -15.606 -9.029 1.00 84.94 113 GLY A O 1
ATOM 816 N N . PRO A 1 114 ? 8.261 -15.508 -7.796 1.00 85.44 114 PRO A N 1
ATOM 817 C CA . PRO A 1 114 ? 7.693 -16.208 -6.659 1.00 85.44 114 PRO A CA 1
ATOM 818 C C . PRO A 1 114 ? 6.673 -15.330 -5.928 1.00 85.44 114 PRO A C 1
ATOM 820 O O . PRO A 1 114 ? 6.798 -14.102 -5.868 1.00 85.44 114 PRO A O 1
ATOM 823 N N . GLU A 1 115 ? 5.701 -15.991 -5.308 1.00 92.81 115 GLU A N 1
ATOM 824 C CA . GLU A 1 115 ? 4.830 -15.384 -4.307 1.00 92.81 115 GLU A CA 1
ATOM 825 C C . GLU A 1 115 ? 5.659 -14.952 -3.087 1.00 92.81 115 GLU A C 1
ATOM 827 O O . GLU A 1 115 ? 6.647 -15.591 -2.717 1.00 92.81 115 GLU A O 1
ATOM 832 N N . THR A 1 116 ? 5.283 -13.847 -2.452 1.00 96.25 116 THR A N 1
ATOM 833 C CA . THR A 1 116 ? 5.824 -13.426 -1.159 1.00 96.25 116 THR A CA 1
ATOM 834 C C . THR A 1 116 ? 4.689 -13.059 -0.224 1.00 96.25 116 THR A C 1
ATOM 836 O O . THR A 1 116 ? 3.847 -12.230 -0.554 1.00 96.25 116 THR A O 1
ATOM 839 N N . ARG A 1 117 ? 4.682 -13.652 0.964 1.00 97.00 117 ARG A N 1
ATOM 840 C CA . ARG A 1 117 ? 3.732 -13.340 2.028 1.00 97.00 117 ARG A CA 1
ATOM 841 C C . ARG A 1 117 ? 4.382 -12.393 3.011 1.00 97.00 117 ARG A C 1
ATOM 843 O O . ARG A 1 117 ? 5.538 -12.584 3.386 1.00 97.00 117 ARG A O 1
ATOM 850 N N . VAL A 1 118 ? 3.639 -11.379 3.415 1.00 97.62 118 VAL A N 1
ATOM 851 C CA . VAL A 1 118 ? 4.096 -10.361 4.352 1.00 97.62 118 VAL A CA 1
ATOM 852 C C . VAL A 1 118 ? 3.078 -10.272 5.467 1.00 97.62 118 VAL A C 1
ATOM 854 O O . VAL A 1 118 ? 1.884 -10.123 5.214 1.00 97.62 118 VAL A O 1
ATOM 857 N N . ARG A 1 119 ? 3.569 -10.340 6.698 1.00 97.31 119 ARG A N 1
ATOM 858 C CA . ARG A 1 119 ? 2.790 -10.082 7.898 1.00 97.31 119 ARG A CA 1
ATOM 859 C C . ARG A 1 119 ? 3.399 -8.896 8.622 1.00 97.31 119 ARG A C 1
ATOM 861 O O . ARG A 1 119 ? 4.566 -8.930 9.008 1.00 97.31 119 ARG A O 1
ATOM 868 N N . LEU A 1 120 ? 2.598 -7.855 8.785 1.00 96.69 120 LEU A N 1
ATOM 869 C CA . LEU A 1 120 ? 2.903 -6.681 9.578 1.00 96.69 120 LEU A CA 1
ATOM 870 C C . LEU A 1 120 ? 2.134 -6.779 10.891 1.00 96.69 120 LEU A C 1
ATOM 872 O O . LEU A 1 120 ? 0.928 -7.013 10.914 1.00 96.69 120 LEU A O 1
ATOM 876 N N . GLU A 1 121 ? 2.836 -6.544 11.987 1.00 93.12 121 GLU A N 1
ATOM 877 C CA . GLU A 1 121 ? 2.267 -6.435 13.323 1.00 93.12 121 GLU A CA 1
ATOM 878 C C . GLU A 1 121 ? 2.976 -5.312 14.081 1.00 93.12 121 GLU A C 1
ATOM 880 O O . GLU A 1 121 ? 4.011 -4.802 13.656 1.00 93.12 121 GLU A O 1
ATOM 885 N N . SER A 1 122 ? 2.429 -4.896 15.222 1.00 85.38 122 SER A N 1
ATOM 886 C CA . SER A 1 122 ? 3.012 -3.803 16.015 1.00 85.38 122 SER A CA 1
ATOM 887 C C . SER A 1 122 ? 4.456 -4.083 16.468 1.00 85.38 122 SER A C 1
ATOM 889 O O . SER A 1 122 ? 5.212 -3.149 16.744 1.00 85.38 122 SER A O 1
ATOM 891 N N . THR A 1 123 ? 4.835 -5.361 16.532 1.00 84.88 123 THR A N 1
ATOM 892 C CA . THR A 1 123 ? 6.129 -5.890 16.974 1.00 84.88 123 THR A CA 1
ATOM 893 C C . THR A 1 123 ? 7.118 -6.171 15.851 1.00 84.88 123 THR A C 1
ATOM 895 O O . THR A 1 123 ? 8.280 -6.446 16.155 1.00 84.88 123 THR A O 1
ATOM 898 N N . GLY A 1 124 ? 6.735 -6.064 14.576 1.00 91.19 124 GLY A N 1
ATOM 899 C CA . GLY A 1 124 ? 7.671 -6.280 13.477 1.00 91.19 124 GLY A CA 1
ATOM 900 C C . GLY A 1 124 ? 7.034 -6.645 12.145 1.00 91.19 124 GLY A C 1
ATOM 901 O O . GLY A 1 124 ? 5.832 -6.489 11.929 1.00 91.19 124 GLY A O 1
ATOM 902 N N . VAL A 1 125 ? 7.898 -7.107 11.244 1.00 96.75 125 VAL A N 1
ATOM 903 C CA . VAL A 1 125 ? 7.535 -7.560 9.903 1.00 96.75 125 VAL A CA 1
ATOM 904 C C . VAL A 1 125 ? 8.160 -8.925 9.650 1.00 96.75 125 VAL A C 1
ATOM 906 O O . VAL A 1 125 ? 9.382 -9.082 9.742 1.00 96.75 125 VAL A O 1
ATOM 909 N N . ASP A 1 126 ? 7.313 -9.869 9.260 1.00 96.31 126 ASP A N 1
ATOM 910 C CA . ASP A 1 126 ? 7.698 -11.194 8.793 1.00 96.31 126 ASP A CA 1
ATOM 911 C C . ASP A 1 126 ? 7.465 -11.282 7.282 1.00 96.31 126 ASP A C 1
ATOM 913 O O . ASP A 1 126 ? 6.376 -10.986 6.783 1.00 96.31 126 ASP A O 1
ATOM 917 N N . VAL A 1 127 ? 8.490 -11.707 6.544 1.00 96.12 127 VAL A N 1
ATOM 918 C CA . VAL A 1 127 ? 8.439 -11.915 5.094 1.00 96.12 127 VAL A CA 1
ATOM 919 C C . VAL A 1 127 ? 8.752 -13.372 4.794 1.00 96.12 127 VAL A C 1
ATOM 921 O O . VAL A 1 127 ? 9.822 -13.862 5.146 1.00 96.12 127 VAL A O 1
ATOM 924 N N . THR A 1 128 ? 7.830 -14.060 4.125 1.00 95.38 128 THR A 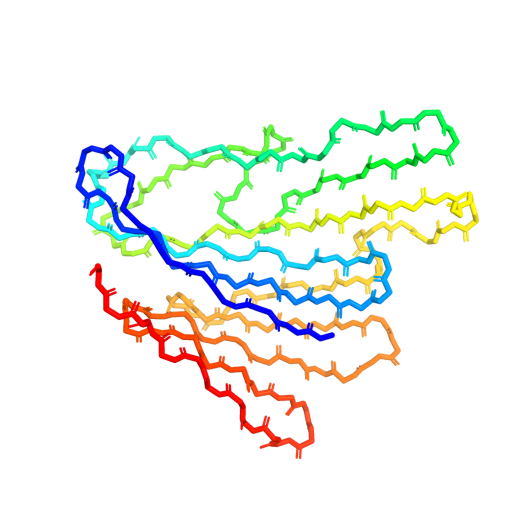N 1
ATOM 925 C CA . THR A 1 128 ? 8.003 -15.445 3.671 1.00 95.38 128 THR A CA 1
ATOM 926 C C . THR A 1 128 ? 7.999 -15.488 2.151 1.00 95.38 128 THR A C 1
ATOM 928 O O . THR A 1 128 ? 7.000 -15.130 1.528 1.00 95.38 128 THR A O 1
ATOM 931 N N . THR A 1 129 ? 9.097 -15.915 1.537 1.00 89.62 129 THR A N 1
ATOM 932 C CA . THR A 1 129 ? 9.171 -16.116 0.083 1.00 89.62 129 THR A CA 1
ATOM 933 C C . THR A 1 129 ? 8.613 -17.484 -0.310 1.00 89.62 129 THR A C 1
ATOM 935 O O . THR A 1 129 ? 8.542 -18.395 0.511 1.00 89.62 129 THR A O 1
ATOM 938 N N . GLY A 1 130 ? 8.190 -17.644 -1.567 1.00 78.94 130 GLY A N 1
ATOM 939 C CA . GLY A 1 130 ? 7.557 -18.875 -2.065 1.00 78.94 130 GLY A CA 1
ATOM 940 C C . GLY A 1 130 ? 8.422 -20.143 -1.996 1.00 78.94 130 GLY A C 1
ATOM 941 O O . GLY A 1 130 ? 7.891 -21.240 -2.117 1.00 78.94 130 GLY A O 1
ATOM 942 N N . ASP A 1 131 ? 9.728 -20.011 -1.754 1.00 80.88 131 ASP A N 1
ATOM 943 C CA . ASP A 1 131 ? 10.651 -21.112 -1.433 1.00 80.88 131 ASP A CA 1
ATOM 944 C C . ASP A 1 131 ? 10.610 -21.528 0.056 1.00 80.88 131 ASP A C 1
ATOM 946 O O . ASP A 1 131 ? 11.391 -22.372 0.491 1.00 80.88 131 ASP A O 1
ATOM 950 N N . GLY A 1 132 ? 9.717 -20.930 0.849 1.00 78.19 132 GLY A N 1
ATOM 951 C CA . GLY A 1 132 ? 9.546 -21.186 2.278 1.00 78.19 132 GLY A CA 1
ATOM 952 C C . GLY A 1 132 ? 10.534 -20.443 3.180 1.00 78.19 132 GLY A C 1
ATOM 953 O O . GLY A 1 132 ? 10.475 -20.606 4.400 1.00 78.19 132 GLY A O 1
ATOM 954 N N . ARG A 1 133 ? 11.438 -19.617 2.634 1.00 81.00 133 ARG A N 1
ATOM 955 C CA . ARG A 1 133 ? 12.377 -18.847 3.457 1.00 81.00 133 ARG A CA 1
ATOM 956 C C . ARG A 1 133 ? 11.641 -17.736 4.199 1.00 81.00 133 ARG A C 1
ATOM 958 O O . ARG A 1 133 ? 11.004 -16.882 3.589 1.00 81.00 133 ARG A O 1
ATOM 965 N N . VAL A 1 134 ? 11.810 -17.716 5.518 1.00 86.06 134 VAL A N 1
ATOM 966 C CA . VAL A 1 134 ? 11.286 -16.666 6.396 1.00 86.06 134 VAL A CA 1
ATOM 967 C C . VAL A 1 134 ? 12.414 -15.715 6.781 1.00 86.06 134 VAL A C 1
ATOM 969 O O . VAL A 1 134 ? 13.459 -16.141 7.274 1.00 86.06 134 VAL A O 1
ATOM 972 N N . ALA A 1 135 ? 12.194 -14.421 6.580 1.00 86.94 135 ALA A N 1
ATOM 973 C CA . ALA A 1 135 ? 13.040 -13.350 7.078 1.00 86.94 135 ALA A CA 1
ATOM 974 C C . ALA A 1 135 ? 12.216 -12.465 8.016 1.00 86.94 135 ALA A C 1
ATOM 976 O O . ALA A 1 135 ? 11.098 -12.074 7.684 1.00 86.94 135 ALA A O 1
ATOM 977 N N . ARG A 1 136 ? 12.773 -12.154 9.187 1.00 88.69 136 ARG A N 1
ATOM 978 C CA . ARG A 1 136 ? 12.111 -11.333 10.203 1.00 88.69 136 ARG A CA 1
ATOM 979 C C . ARG A 1 136 ? 12.895 -10.064 10.449 1.00 88.69 136 ARG A C 1
ATOM 981 O O . ARG A 1 136 ? 14.118 -10.106 10.568 1.00 88.69 136 ARG A O 1
ATOM 988 N N . SER A 1 137 ? 12.181 -8.958 10.588 1.00 86.38 137 SER A N 1
ATOM 989 C CA . SER A 1 137 ? 12.730 -7.718 11.113 1.00 86.38 137 SER A CA 1
ATOM 990 C C . SER A 1 137 ? 11.916 -7.363 12.344 1.00 86.38 137 SER A C 1
ATOM 992 O O . SER A 1 137 ? 10.723 -7.068 12.210 1.00 86.38 137 SER A O 1
ATOM 994 N N . PRO A 1 138 ? 12.522 -7.372 13.544 1.00 75.56 138 PRO A N 1
ATOM 995 C CA . PRO A 1 138 ? 11.830 -6.875 14.713 1.00 75.56 138 PRO A CA 1
ATOM 996 C C . PRO A 1 138 ? 11.488 -5.403 14.494 1.00 75.56 138 PRO A C 1
ATOM 998 O O . PRO A 1 138 ? 12.222 -4.651 13.842 1.00 75.56 138 PRO A O 1
ATOM 1001 N N . ALA A 1 139 ? 10.398 -4.966 15.105 1.00 59.06 139 ALA A N 1
ATOM 1002 C CA . ALA A 1 139 ? 10.219 -3.571 15.421 1.00 59.06 139 ALA A CA 1
ATOM 1003 C C . ALA A 1 139 ? 11.357 -3.185 16.389 1.00 59.06 139 ALA A C 1
ATOM 1005 O O . ALA A 1 139 ? 11.204 -3.316 17.599 1.00 59.06 139 ALA A O 1
ATOM 1006 N N . ALA A 1 140 ? 12.507 -2.724 15.894 1.00 46.38 140 ALA A N 1
ATOM 1007 C CA . ALA A 1 140 ? 13.646 -2.305 16.720 1.00 46.38 140 ALA A CA 1
ATOM 1008 C C . ALA A 1 140 ? 13.295 -1.089 17.597 1.00 46.38 140 ALA A C 1
ATOM 1010 O O . ALA A 1 140 ? 13.186 -0.033 17.002 1.00 46.38 140 ALA A O 1
ATOM 1011 N N . GLY A 1 141 ? 13.054 -1.271 18.924 1.00 45.31 141 GLY A N 1
ATOM 1012 C CA . GLY A 1 141 ? 12.514 -0.395 20.028 1.00 45.31 141 GLY A CA 1
ATO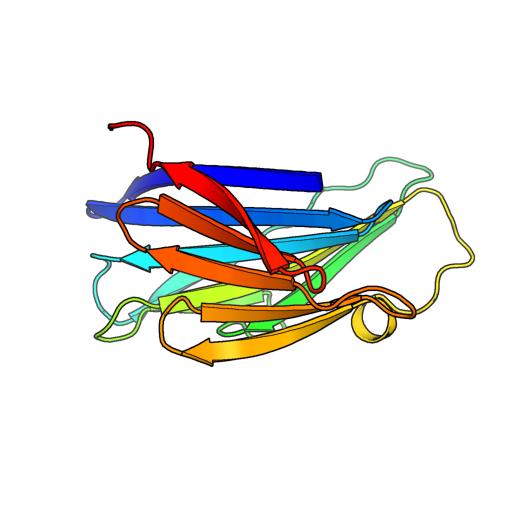M 1013 C C . GLY A 1 141 ? 12.439 1.143 19.854 1.00 45.31 141 GLY A C 1
ATOM 1014 O O . GLY A 1 141 ? 13.257 1.663 19.107 1.00 45.31 141 GLY A O 1
ATOM 1015 N N . PRO A 1 142 ? 11.383 1.839 20.356 1.00 48.59 142 PRO A N 1
ATOM 1016 C CA . PRO A 1 142 ? 11.126 3.266 20.073 1.00 48.59 142 PRO A CA 1
ATOM 1017 C C . PRO A 1 142 ? 12.321 4.168 20.358 1.00 48.59 142 PRO A C 1
ATOM 1019 O O . PRO A 1 142 ? 13.083 3.838 21.292 1.00 48.59 142 PRO A O 1
#

Secondary structure (DSSP, 8-state):
-EEEEEEE-GGG-EEEEEEEEETTEEEEEEEEESPPTT-EEE-----PPTT-EEEEEEEES--TTSEEE--SS-EEEEEEEEEES-SS---HHHHEEEEEEETTEEEEEETTS-EEEEEEETTEEEEEETTS-EEEEE----